Protein AF-A0A087TWA7-F1 (afdb_monomer)

Foldseek 3Di:
DDDDDPDPVDDDDPPDDDDDDDDEDDPDPDDADDDDDPSHDDDDDDDDDDDPPDDDDPDDDDDDPDPPVDDLVPDPSNPDDDPDDPVVSHDPPD

InterPro domains:
  IPR008977 PHM/PNGase F domain superfamily [SSF49742] (1-80)
  IPR014784 Copper type II, ascorbate-dependent monooxygenase-like, C-terminal [G3DSA:2.60.120.230] (1-80)
  IPR024548 Copper type II ascorbate-dependent monooxygenase, C-terminal [PF03712] (1-74)

Radius of gyration: 16.35 Å; Cα contacts (8 Å, |Δi|>4): 38; chains: 1; bounding box: 44×31×39 Å

Solvent-accessible surface area (backbone atoms only — not comparable to full-atom values): 7234 Å² total; per-residue (Å²): 135,90,77,83,69,89,65,82,84,72,77,89,60,93,90,67,83,89,82,87,84,80,65,82,65,85,87,61,100,61,92,71,50,82,51,94,51,94,80,33,42,81,87,82,87,88,81,89,84,85,67,85,76,89,68,72,78,86,78,86,78,86,85,76,84,37,76,95,84,39,58,66,92,73,38,92,82,57,88,77,76,79,88,74,74,65,64,65,74,46,47,94,70,134

Sequence (94 aa):
MFYPVENKDLTIEYGDILAARCTMFNFRDRDTFIGPTGDDEMCNFYMMYYVDGDRSMSEKYCFSDGPSNYYWEMDPIINYVPSSIEKSASSLED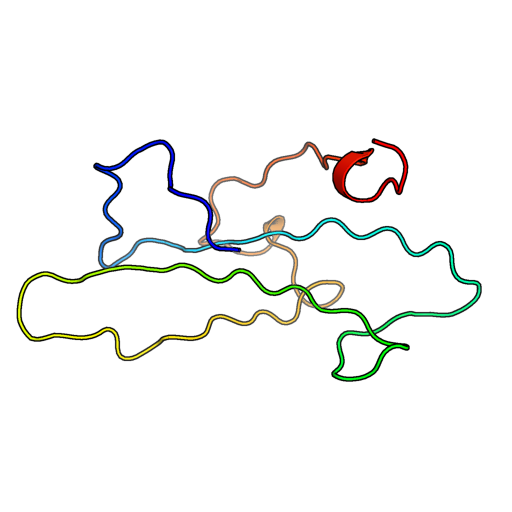

Organism: Stegodyphus mimosarum (NCBI:txid407821)

Secondary structure (DSSP, 8-state):
-PPPPS-TT----TT------------SSS---BSSSTTSB----------SSS---S--------TTT--GGG-TT---------GGGG-S--

Structure (mmCIF, N/CA/C/O backbone):
data_AF-A0A087TWA7-F1
#
_entry.id   AF-A0A087TWA7-F1
#
loop_
_atom_site.group_PDB
_atom_site.id
_atom_site.type_symbol
_atom_site.label_atom_id
_atom_site.label_alt_id
_atom_site.label_comp_id
_atom_site.label_asym_id
_atom_site.label_entity_id
_atom_site.label_seq_id
_atom_site.pdbx_PDB_ins_code
_atom_site.Cartn_x
_atom_site.Cartn_y
_atom_site.Cartn_z
_atom_site.occupancy
_atom_site.B_iso_or_equiv
_atom_site.auth_seq_id
_atom_site.auth_comp_id
_atom_site.auth_asym_id
_atom_site.auth_atom_id
_atom_site.pdbx_PDB_model_num
ATOM 1 N N . MET A 1 1 ? 3.324 -13.581 5.745 1.00 83.75 1 MET A N 1
ATOM 2 C CA . MET A 1 1 ? 3.041 -13.689 7.195 1.00 83.75 1 MET A CA 1
ATOM 3 C C . MET A 1 1 ? 2.314 -12.424 7.608 1.00 83.75 1 MET A C 1
ATOM 5 O O . MET A 1 1 ? 2.691 -11.373 7.109 1.00 83.75 1 MET A O 1
ATOM 9 N N . PHE A 1 2 ? 1.279 -12.505 8.444 1.00 92.25 2 PHE A N 1
ATOM 10 C CA . PHE A 1 2 ? 0.643 -11.298 8.982 1.00 92.25 2 PHE A CA 1
ATOM 11 C C . PHE A 1 2 ? 1.433 -10.805 10.191 1.00 92.25 2 PHE A C 1
ATOM 13 O O . PHE A 1 2 ? 1.709 -11.584 11.104 1.00 92.25 2 PHE A O 1
ATOM 20 N N . TYR A 1 3 ? 1.790 -9.525 10.181 1.00 94.19 3 TYR A N 1
ATOM 21 C CA . TYR A 1 3 ? 2.426 -8.859 11.311 1.00 94.19 3 TYR A CA 1
ATOM 22 C C . TYR A 1 3 ? 1.356 -8.123 12.121 1.00 94.19 3 TYR A C 1
ATOM 24 O O . TYR A 1 3 ? 0.451 -7.534 11.524 1.00 94.19 3 TYR A O 1
ATOM 32 N N . PRO A 1 4 ? 1.408 -8.176 13.463 1.00 94.50 4 PRO A N 1
ATOM 33 C CA . PRO A 1 4 ? 0.471 -7.427 14.283 1.00 94.50 4 PRO A CA 1
ATOM 34 C C . PRO A 1 4 ? 0.721 -5.926 14.123 1.00 94.50 4 PRO A C 1
ATOM 36 O O . PRO A 1 4 ? 1.865 -5.488 14.010 1.00 94.50 4 PRO A O 1
ATOM 39 N N . VAL A 1 5 ? -0.354 -5.143 14.161 1.00 94.44 5 VAL A N 1
ATOM 40 C CA . VAL A 1 5 ? -0.251 -3.686 14.261 1.00 94.44 5 VAL A CA 1
ATOM 41 C C . VAL A 1 5 ? 0.330 -3.293 15.620 1.00 94.44 5 VAL A C 1
ATOM 43 O O . VAL A 1 5 ? 0.049 -3.936 16.635 1.00 94.44 5 VAL A O 1
ATOM 46 N N . GLU A 1 6 ? 1.143 -2.238 15.640 1.00 95.25 6 GLU A N 1
ATOM 47 C CA . GLU A 1 6 ? 1.743 -1.718 16.872 1.00 95.25 6 GLU A CA 1
ATOM 48 C C . GLU A 1 6 ? 0.678 -1.085 17.779 1.00 95.25 6 GLU A C 1
ATOM 50 O O . GLU A 1 6 ? 0.572 -1.427 18.958 1.00 95.25 6 GLU A O 1
ATOM 55 N N . ASN A 1 7 ? -0.165 -0.219 17.208 1.00 94.56 7 ASN A N 1
ATOM 56 C CA . ASN A 1 7 ? -1.302 0.367 17.904 1.00 94.56 7 ASN A CA 1
ATOM 57 C C . ASN A 1 7 ? -2.544 -0.523 17.753 1.00 94.56 7 ASN A C 1
ATOM 59 O O . ASN A 1 7 ? -3.147 -0.582 16.682 1.00 94.56 7 ASN A O 1
ATOM 63 N N . LYS A 1 8 ? -2.935 -1.195 18.838 1.00 90.75 8 LYS A N 1
ATOM 64 C CA . LYS A 1 8 ? -4.109 -2.082 18.872 1.00 90.75 8 LYS A CA 1
ATOM 65 C C . LYS A 1 8 ? -5.439 -1.348 1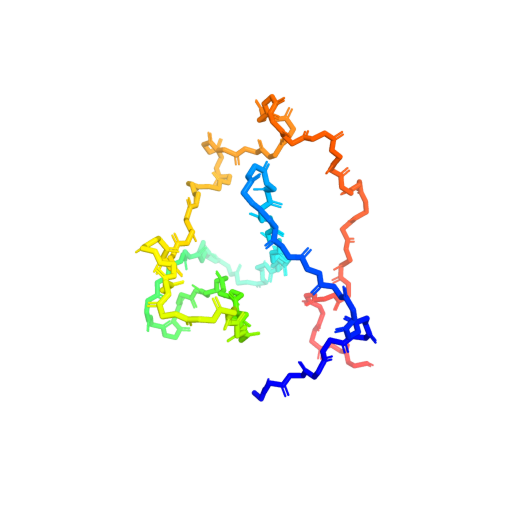9.021 1.00 90.75 8 LYS A C 1
ATOM 67 O O . LYS A 1 8 ? -6.470 -1.955 18.761 1.00 90.75 8 LYS A O 1
ATOM 72 N N . ASP A 1 9 ? -5.401 -0.076 19.400 1.00 93.12 9 ASP A N 1
ATOM 73 C CA . ASP A 1 9 ? -6.584 0.775 19.535 1.00 93.12 9 ASP A CA 1
ATOM 74 C C . ASP A 1 9 ? -6.880 1.539 18.228 1.00 93.12 9 ASP A C 1
ATOM 76 O O . ASP A 1 9 ? -7.785 2.374 18.174 1.00 93.12 9 ASP A O 1
ATOM 80 N N . LEU A 1 10 ? -6.110 1.277 17.160 1.00 94.62 10 LEU A N 1
ATOM 81 C CA . LEU A 1 10 ? -6.328 1.869 15.845 1.00 94.62 10 LEU A CA 1
ATOM 82 C C . LEU A 1 10 ? -7.703 1.459 15.306 1.00 94.62 10 LEU A C 1
ATOM 84 O O . LEU A 1 10 ? -7.957 0.284 15.046 1.00 94.62 10 LEU A O 1
ATOM 88 N N . THR A 1 11 ? -8.551 2.457 15.085 1.00 93.94 11 THR A N 1
ATOM 89 C CA . THR A 1 11 ? -9.874 2.306 14.477 1.00 93.94 11 THR A CA 1
ATOM 90 C C . THR A 1 11 ? -9.897 3.086 13.169 1.00 93.94 11 THR A C 1
ATOM 92 O O . THR A 1 11 ? -9.341 4.180 13.103 1.00 93.94 11 THR A O 1
ATOM 95 N N . ILE A 1 12 ? -10.499 2.501 12.134 1.00 91.56 12 ILE A N 1
ATOM 96 C CA . ILE A 1 12 ? -10.730 3.146 10.838 1.00 91.56 12 ILE A CA 1
ATOM 97 C C . ILE A 1 12 ? -12.233 3.366 10.716 1.00 91.56 12 ILE A C 1
ATOM 99 O O . ILE A 1 12 ? -13.013 2.415 10.833 1.00 91.56 12 ILE A O 1
ATOM 103 N N . GLU A 1 13 ? -12.633 4.608 10.484 1.00 91.19 13 GLU A N 1
ATOM 104 C CA . GLU A 1 13 ? -14.027 5.032 10.450 1.00 91.19 13 GLU A CA 1
ATOM 105 C C . GLU A 1 13 ? -14.448 5.520 9.060 1.00 91.19 13 GLU A C 1
ATOM 107 O O . GLU A 1 13 ? -13.659 5.685 8.127 1.00 91.19 13 GLU A O 1
ATOM 112 N N . TYR A 1 14 ? -15.753 5.736 8.894 1.00 88.69 14 TYR A N 1
ATOM 113 C CA . TYR A 1 14 ? -16.279 6.278 7.651 1.00 88.69 14 TYR A CA 1
ATOM 114 C C . TYR A 1 14 ? -15.771 7.708 7.424 1.00 88.69 14 TYR A C 1
ATOM 116 O O . TYR A 1 14 ? -15.995 8.591 8.250 1.00 88.69 14 TYR A O 1
ATOM 124 N N . GLY A 1 15 ? -15.173 7.941 6.257 1.00 87.88 15 GLY A N 1
ATOM 125 C CA . GLY A 1 15 ? -14.568 9.222 5.888 1.00 87.88 15 GLY A CA 1
ATOM 126 C C . GLY A 1 15 ? -13.042 9.220 5.972 1.00 87.88 15 GLY A C 1
ATOM 127 O O . GLY A 1 15 ? -12.424 10.126 5.414 1.00 87.88 15 GLY A O 1
ATOM 128 N N . ASP A 1 16 ? -12.442 8.196 6.585 1.00 90.50 16 ASP A N 1
ATOM 129 C CA . ASP A 1 16 ? -10.995 8.004 6.564 1.00 90.50 16 ASP A CA 1
ATOM 130 C C . ASP A 1 16 ? -10.490 7.615 5.170 1.00 90.50 16 ASP A C 1
ATOM 132 O O . ASP A 1 16 ? -11.204 7.036 4.345 1.00 90.50 16 ASP A O 1
ATOM 136 N N . ILE A 1 17 ? -9.212 7.907 4.928 1.00 88.75 17 ILE A N 1
ATOM 137 C CA . ILE A 1 17 ? -8.514 7.587 3.683 1.00 88.75 17 ILE A CA 1
ATOM 138 C C . ILE A 1 17 ? -7.453 6.542 3.986 1.00 88.75 17 ILE A C 1
ATOM 140 O O . ILE A 1 17 ? -6.550 6.766 4.793 1.00 88.75 17 ILE A O 1
ATOM 144 N N . LEU A 1 18 ? -7.534 5.415 3.288 1.00 89.38 18 LEU A N 1
ATOM 145 C CA . LEU A 1 18 ? -6.516 4.378 3.337 1.00 89.38 18 LEU A CA 1
ATOM 146 C C . LEU A 1 18 ? -5.569 4.542 2.155 1.00 89.38 18 LEU A C 1
ATOM 148 O O . LEU A 1 18 ? -5.977 4.428 1.001 1.00 89.38 18 LEU A O 1
ATOM 152 N N . ALA A 1 19 ? -4.297 4.783 2.456 1.00 89.19 19 ALA A N 1
ATOM 153 C CA . ALA A 1 19 ? -3.242 4.937 1.468 1.00 89.19 19 ALA A CA 1
ATOM 154 C C . ALA A 1 19 ? -2.081 3.993 1.796 1.00 89.19 19 ALA A C 1
ATOM 156 O O . ALA A 1 19 ? -1.631 3.914 2.939 1.00 89.19 19 ALA A O 1
ATOM 157 N N . ALA A 1 20 ? -1.583 3.283 0.784 1.00 89.62 20 ALA A N 1
ATOM 158 C CA . ALA A 1 20 ? -0.429 2.398 0.898 1.00 89.62 20 ALA A CA 1
ATOM 159 C C . ALA A 1 20 ? 0.560 2.684 -0.235 1.00 89.62 20 ALA A C 1
ATOM 161 O O . ALA A 1 20 ? 0.161 2.893 -1.379 1.00 89.62 20 ALA A O 1
ATOM 162 N N . ARG A 1 21 ? 1.856 2.688 0.088 1.00 86.06 21 ARG A N 1
ATOM 163 C CA . ARG A 1 21 ? 2.945 2.965 -0.856 1.00 86.06 21 ARG A CA 1
ATOM 164 C C . ARG A 1 21 ? 3.926 1.805 -0.858 1.00 86.06 21 ARG A C 1
ATOM 166 O O . ARG A 1 21 ? 4.465 1.473 0.193 1.00 86.06 21 ARG A O 1
ATOM 173 N N . CYS A 1 22 ? 4.214 1.263 -2.035 1.00 86.38 22 CYS A N 1
ATOM 174 C CA . CYS A 1 22 ? 5.370 0.398 -2.236 1.00 86.38 22 CYS A CA 1
ATOM 175 C C . CYS A 1 22 ? 6.506 1.206 -2.863 1.00 86.38 22 CYS A C 1
ATOM 177 O O . CYS A 1 22 ? 6.290 1.937 -3.830 1.00 86.38 22 CYS A O 1
ATOM 179 N N . THR A 1 23 ? 7.715 1.054 -2.332 1.00 84.19 23 THR A N 1
ATOM 180 C CA . THR A 1 23 ? 8.931 1.569 -2.965 1.00 84.19 23 THR A CA 1
ATOM 181 C C . THR A 1 23 ? 9.575 0.425 -3.733 1.00 84.19 23 THR A C 1
ATOM 183 O O . THR A 1 23 ? 9.894 -0.602 -3.140 1.00 84.19 23 THR A O 1
ATOM 186 N N . MET A 1 24 ? 9.761 0.602 -5.040 1.00 82.62 24 MET A N 1
ATOM 187 C CA . MET A 1 24 ? 10.359 -0.403 -5.920 1.00 82.62 24 MET A CA 1
ATOM 188 C C . MET A 1 24 ? 11.626 0.157 -6.571 1.00 82.62 24 MET A C 1
ATOM 190 O O . MET A 1 24 ? 11.665 1.328 -6.956 1.00 82.62 24 MET A O 1
ATOM 194 N N . PHE A 1 25 ? 12.643 -0.689 -6.746 1.00 83.62 25 PHE A N 1
ATOM 195 C CA . PHE A 1 25 ? 13.849 -0.372 -7.509 1.00 83.62 25 PHE A CA 1
ATOM 196 C C . PHE A 1 25 ? 14.033 -1.394 -8.629 1.00 83.62 25 PHE A C 1
ATOM 198 O O . PHE A 1 25 ? 14.298 -2.568 -8.376 1.00 83.62 25 PHE A O 1
ATOM 205 N N . ASN A 1 26 ? 13.896 -0.946 -9.877 1.00 85.31 26 ASN A N 1
ATOM 206 C CA . ASN A 1 26 ? 14.110 -1.803 -11.034 1.00 85.31 26 ASN A CA 1
ATOM 207 C C . ASN A 1 26 ? 15.600 -1.818 -11.411 1.00 85.31 26 ASN A C 1
ATOM 209 O O . ASN A 1 26 ? 16.119 -0.844 -11.950 1.00 85.31 26 ASN A O 1
ATOM 213 N N . PHE A 1 27 ? 16.276 -2.931 -11.129 1.00 85.50 27 PHE A N 1
ATOM 214 C CA . PHE A 1 27 ? 17.671 -3.176 -11.517 1.00 85.50 27 PHE A CA 1
ATOM 215 C C . PHE A 1 27 ? 17.808 -3.926 -12.853 1.00 85.50 27 PHE A C 1
ATOM 217 O O . PHE A 1 27 ? 18.922 -4.246 -13.269 1.00 85.50 27 PHE A O 1
ATOM 224 N N . ARG A 1 28 ? 16.688 -4.266 -13.504 1.00 86.62 28 ARG A N 1
ATOM 225 C CA . ARG A 1 28 ? 16.667 -4.985 -14.781 1.00 86.62 28 ARG A CA 1
ATOM 226 C C . ARG A 1 28 ? 16.906 -4.008 -15.936 1.00 86.62 28 ARG A C 1
ATOM 228 O O . ARG A 1 28 ? 16.666 -2.811 -15.823 1.00 86.62 28 ARG A O 1
ATOM 235 N N . ASP A 1 29 ? 17.332 -4.535 -17.076 1.00 94.44 29 ASP A N 1
ATOM 236 C CA . ASP A 1 29 ? 17.547 -3.796 -18.329 1.00 94.44 29 ASP A CA 1
ATOM 237 C C . ASP A 1 29 ? 16.265 -3.624 -19.167 1.00 94.44 29 ASP A C 1
ATOM 239 O O . ASP A 1 29 ? 16.316 -3.256 -20.341 1.00 94.44 29 ASP A O 1
ATOM 243 N N . ARG A 1 30 ? 15.106 -3.887 -18.558 1.00 93.50 30 ARG A N 1
ATOM 244 C CA . ARG A 1 30 ? 13.781 -3.787 -19.167 1.00 93.50 30 ARG A CA 1
ATOM 245 C C . ARG A 1 30 ? 12.792 -3.149 -18.202 1.00 93.50 30 ARG A C 1
ATOM 247 O O . ARG A 1 30 ? 12.965 -3.233 -16.983 1.00 93.50 30 ARG A O 1
ATOM 254 N N . ASP A 1 31 ? 11.711 -2.612 -18.747 1.00 91.62 31 ASP A N 1
ATOM 255 C CA . ASP A 1 31 ? 10.575 -2.172 -17.944 1.00 91.62 31 ASP A CA 1
ATOM 256 C C . ASP A 1 31 ? 9.928 -3.368 -17.228 1.00 91.62 31 ASP A C 1
ATOM 258 O O . ASP A 1 31 ? 9.803 -4.461 -17.787 1.00 91.62 31 ASP A O 1
ATOM 262 N N . THR A 1 32 ? 9.536 -3.158 -15.971 1.00 90.44 32 THR A N 1
ATOM 263 C CA . THR A 1 32 ? 8.791 -4.132 -15.164 1.00 90.44 32 THR A CA 1
ATOM 264 C C . THR A 1 32 ? 7.424 -3.540 -14.857 1.00 90.44 32 THR A C 1
ATOM 266 O O . THR A 1 32 ? 7.330 -2.400 -14.401 1.00 90.44 32 THR A O 1
ATOM 269 N N . PHE A 1 33 ? 6.372 -4.307 -15.126 1.00 90.38 33 PHE A N 1
ATOM 270 C CA . PHE A 1 33 ? 4.984 -3.882 -14.971 1.00 90.38 33 PHE A CA 1
ATOM 271 C C . PHE A 1 33 ? 4.319 -4.624 -13.813 1.00 90.38 33 PHE A C 1
ATOM 273 O O . PHE A 1 33 ? 4.844 -5.621 -13.319 1.00 90.38 33 PHE A O 1
ATOM 280 N N . ILE A 1 34 ? 3.152 -4.141 -13.386 1.00 90.25 34 ILE A N 1
ATOM 281 C CA . ILE A 1 34 ? 2.310 -4.884 -12.449 1.00 90.25 34 ILE A CA 1
ATOM 282 C C . ILE A 1 34 ? 1.637 -6.044 -13.183 1.00 90.25 34 ILE A C 1
ATOM 284 O O . ILE A 1 34 ? 0.998 -5.834 -14.215 1.00 90.25 34 ILE A O 1
ATOM 288 N N . GLY A 1 35 ? 1.740 -7.255 -12.637 1.00 92.12 35 GLY A N 1
ATOM 289 C CA . GLY A 1 35 ? 1.200 -8.447 -13.285 1.00 92.12 35 GLY A CA 1
ATOM 290 C C . GLY A 1 35 ? 1.351 -9.734 -12.466 1.00 92.12 35 GLY A C 1
ATOM 291 O O . GLY A 1 35 ? 1.899 -9.718 -11.365 1.00 92.12 35 GLY A O 1
ATOM 292 N N . PRO A 1 36 ? 0.792 -10.855 -12.955 1.00 94.69 36 PRO A N 1
ATOM 293 C CA . PRO A 1 36 ? 0.720 -12.112 -12.215 1.00 94.69 36 PRO A CA 1
ATOM 294 C C . PRO A 1 36 ? 1.932 -13.039 -12.397 1.00 94.69 36 PRO A C 1
ATOM 296 O O . PRO A 1 36 ? 1.953 -14.113 -11.793 1.00 94.69 36 PRO A O 1
ATOM 299 N N . THR A 1 37 ? 2.892 -12.704 -13.263 1.00 94.50 37 THR A N 1
ATOM 300 C CA . THR A 1 37 ? 4.013 -13.594 -13.606 1.00 94.50 37 THR A CA 1
ATOM 301 C C . THR A 1 37 ? 5.273 -13.279 -12.799 1.00 94.50 37 THR A C 1
ATOM 303 O O . THR A 1 37 ? 5.369 -12.241 -12.158 1.00 94.50 37 THR A O 1
ATOM 306 N N . GLY A 1 38 ? 6.274 -14.166 -12.847 1.00 90.25 38 GLY A N 1
ATOM 307 C CA . GLY A 1 38 ? 7.579 -13.906 -12.219 1.00 90.25 38 GLY A CA 1
ATOM 308 C C . GLY A 1 38 ? 8.413 -12.821 -12.919 1.00 90.25 38 GLY A C 1
ATOM 309 O O . GLY A 1 38 ? 9.421 -12.372 -12.372 1.00 90.25 38 GLY A O 1
ATOM 310 N N . ASP A 1 39 ? 8.007 -12.406 -14.121 1.00 91.31 39 ASP A N 1
ATOM 311 C CA . ASP A 1 39 ? 8.620 -11.289 -14.839 1.00 91.31 39 ASP A CA 1
ATOM 312 C C . ASP A 1 39 ? 7.991 -9.937 -14.484 1.00 91.31 39 ASP A C 1
ATOM 314 O O . ASP A 1 39 ? 8.591 -8.904 -14.800 1.00 91.31 39 ASP A O 1
ATOM 318 N N . ASP A 1 40 ? 6.854 -9.956 -13.788 1.00 93.00 40 ASP A N 1
ATOM 319 C CA . ASP A 1 40 ? 6.114 -8.794 -13.310 1.00 93.00 40 ASP A CA 1
ATOM 320 C C . ASP A 1 40 ? 6.403 -8.523 -11.825 1.00 93.00 40 ASP A C 1
ATOM 322 O O . ASP A 1 40 ? 7.049 -9.320 -11.144 1.00 93.00 40 ASP A O 1
ATOM 326 N N . GLU A 1 41 ? 5.898 -7.401 -11.316 1.00 91.38 41 GLU A N 1
ATOM 327 C CA . GLU A 1 41 ? 5.938 -7.049 -9.895 1.00 91.38 41 GLU A CA 1
ATOM 328 C C . GLU A 1 41 ? 4.517 -6.930 -9.318 1.00 91.38 41 GLU A C 1
ATOM 330 O O . GLU A 1 41 ? 3.531 -6.782 -10.046 1.00 91.38 41 GLU A O 1
ATOM 335 N N . MET A 1 42 ? 4.387 -6.966 -7.991 1.00 91.00 42 MET A N 1
ATOM 336 C CA . MET A 1 42 ? 3.113 -6.727 -7.310 1.00 91.00 42 MET A CA 1
ATOM 337 C C . MET A 1 42 ? 3.284 -5.743 -6.153 1.00 91.00 42 MET A C 1
ATOM 339 O O . MET A 1 42 ? 4.125 -5.935 -5.282 1.00 91.00 42 MET A O 1
ATOM 343 N N . CYS A 1 43 ? 2.417 -4.733 -6.077 1.00 90.06 43 CYS A N 1
ATOM 344 C CA . CYS A 1 43 ? 2.283 -3.883 -4.895 1.00 90.06 43 CYS A CA 1
ATOM 345 C C . CYS A 1 43 ? 0.953 -4.190 -4.203 1.00 90.06 43 CYS A C 1
ATOM 347 O O . CYS A 1 43 ? -0.079 -3.621 -4.547 1.00 90.06 43 CYS A O 1
ATOM 349 N N . ASN A 1 44 ? 0.977 -5.120 -3.247 1.00 92.00 44 ASN A N 1
ATOM 350 C CA . ASN A 1 44 ? -0.205 -5.519 -2.488 1.00 92.00 44 ASN A CA 1
ATOM 351 C C . ASN A 1 44 ? 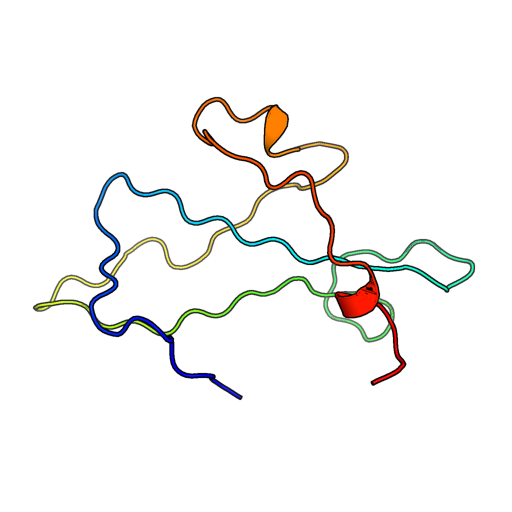-0.003 -5.227 -1.002 1.00 92.00 44 ASN A C 1
ATOM 353 O O . ASN A 1 44 ? 0.962 -5.696 -0.400 1.00 92.00 44 ASN A O 1
ATOM 357 N N . PHE A 1 45 ? -0.957 -4.525 -0.395 1.00 92.88 45 PHE A N 1
ATOM 358 C CA . PHE A 1 45 ? -1.015 -4.335 1.049 1.00 92.88 45 PHE A CA 1
ATOM 359 C C . PHE A 1 45 ? -2.261 -5.022 1.607 1.00 92.88 45 PHE A C 1
ATOM 361 O O . PHE A 1 45 ? -3.388 -4.621 1.323 1.00 92.88 45 PHE A O 1
ATOM 368 N N . TYR A 1 46 ? -2.054 -6.085 2.385 1.00 93.44 46 TYR A N 1
ATOM 369 C CA . TYR A 1 46 ? -3.137 -6.858 2.988 1.00 93.44 46 TYR A CA 1
ATOM 370 C C . TYR A 1 46 ? -3.340 -6.432 4.437 1.00 93.44 46 TYR A C 1
ATOM 372 O O . TYR A 1 46 ? -2.478 -6.661 5.284 1.00 93.44 46 TYR A O 1
ATOM 380 N N . MET A 1 47 ? -4.512 -5.876 4.729 1.00 92.06 47 MET A N 1
ATOM 381 C CA . MET A 1 47 ? -4.912 -5.511 6.082 1.00 92.06 47 MET A CA 1
ATOM 382 C C . MET A 1 47 ? -5.965 -6.487 6.599 1.00 92.06 47 MET A C 1
ATOM 384 O O . MET A 1 47 ? -7.017 -6.677 5.989 1.00 92.06 47 MET A O 1
ATOM 388 N N . MET A 1 48 ? -5.677 -7.105 7.740 1.00 92.00 48 MET A N 1
ATOM 389 C CA . MET A 1 48 ? -6.646 -7.913 8.470 1.00 92.00 48 MET A CA 1
ATOM 390 C C . MET A 1 48 ? -7.368 -7.020 9.477 1.00 92.00 48 MET A C 1
ATOM 392 O O . MET A 1 48 ? -6.715 -6.297 10.225 1.00 92.00 48 MET A O 1
ATOM 396 N N . TYR A 1 49 ? -8.697 -7.075 9.499 1.00 91.50 49 TYR A N 1
ATOM 397 C CA . TYR A 1 49 ? -9.525 -6.256 10.382 1.00 91.50 49 TYR A CA 1
ATOM 398 C C . TYR A 1 49 ? -10.695 -7.065 10.946 1.00 91.50 49 TYR A C 1
ATOM 400 O O . TYR A 1 49 ? -11.039 -8.134 10.436 1.00 91.50 49 TYR A O 1
ATOM 408 N N . TYR A 1 50 ? -11.315 -6.526 11.992 1.00 91.31 50 TYR A N 1
ATOM 409 C CA . TYR A 1 50 ? -12.622 -6.947 12.483 1.00 91.31 50 TYR A CA 1
ATOM 410 C C . TYR A 1 50 ? -13.574 -5.747 12.466 1.00 91.31 50 TYR A C 1
ATOM 412 O O . TYR A 1 50 ? -13.139 -4.606 12.328 1.00 91.31 50 TYR A O 1
ATOM 420 N N . VAL A 1 51 ? -14.872 -6.013 12.569 1.00 90.75 51 VAL A N 1
ATOM 421 C CA . VAL A 1 51 ? -15.914 -4.985 12.675 1.00 90.75 51 VAL A CA 1
ATOM 422 C C . VAL A 1 51 ? -16.816 -5.308 13.854 1.00 90.75 51 VAL A C 1
ATOM 424 O O . VAL A 1 51 ? -16.989 -6.481 14.194 1.00 90.75 51 VAL A O 1
ATOM 427 N N . ASP A 1 52 ? -17.410 -4.281 14.451 1.00 89.06 52 ASP A N 1
ATOM 428 C CA . ASP A 1 52 ? -18.431 -4.466 15.475 1.00 89.06 52 ASP A CA 1
ATOM 429 C C . ASP A 1 52 ? -19.795 -4.762 14.830 1.00 89.06 52 ASP A C 1
ATOM 431 O O . ASP A 1 52 ? -20.311 -4.001 14.006 1.00 89.06 52 ASP A O 1
ATOM 435 N N . GLY A 1 53 ? -20.405 -5.879 15.231 1.00 88.62 53 GLY A N 1
ATOM 436 C CA . GLY A 1 53 ? -21.698 -6.336 14.719 1.00 88.62 53 GLY A CA 1
ATOM 437 C C . GLY A 1 53 ? -21.631 -6.981 13.329 1.00 88.62 53 GLY A C 1
ATOM 438 O O . GLY A 1 53 ? -20.592 -7.466 12.891 1.00 88.62 53 GLY A O 1
ATOM 439 N N . ASP A 1 54 ? -22.768 -6.998 12.629 1.00 84.81 54 ASP A N 1
ATOM 440 C CA . ASP A 1 54 ? -22.949 -7.826 11.421 1.00 84.81 54 ASP A CA 1
ATOM 441 C C . ASP A 1 54 ? -22.685 -7.081 10.099 1.00 84.81 54 ASP A C 1
ATOM 443 O O . ASP A 1 54 ? -22.896 -7.618 9.008 1.00 84.81 54 ASP A O 1
ATOM 447 N N . ARG A 1 55 ? -22.262 -5.814 10.160 1.00 82.06 55 ARG A N 1
ATOM 448 C CA . ARG A 1 55 ? -22.050 -4.986 8.964 1.00 82.06 55 ARG A CA 1
ATOM 449 C C . ARG A 1 55 ? -20.612 -5.097 8.480 1.00 82.06 55 ARG A C 1
ATOM 451 O O . ARG A 1 55 ? -19.745 -4.338 8.895 1.00 82.06 55 ARG A O 1
ATOM 458 N N . SER A 1 56 ? -20.372 -6.019 7.553 1.00 81.88 56 SER A N 1
ATOM 459 C CA . SER A 1 56 ? -19.091 -6.096 6.849 1.00 81.88 56 SER A CA 1
ATOM 460 C C . SER A 1 56 ? -18.931 -4.969 5.827 1.00 81.88 56 SER A C 1
ATOM 462 O O . SER A 1 56 ? -19.904 -4.572 5.183 1.00 81.88 56 SER A O 1
ATOM 464 N N . MET A 1 57 ? -17.693 -4.535 5.603 1.00 81.94 57 MET A N 1
ATOM 465 C CA . MET A 1 57 ? -17.349 -3.566 4.563 1.00 81.94 57 MET A CA 1
ATOM 466 C C . MET A 1 57 ? -17.705 -4.103 3.166 1.00 81.94 57 MET A C 1
ATOM 468 O O . MET A 1 57 ? -17.382 -5.249 2.834 1.00 81.94 57 MET A O 1
ATOM 472 N N . SER A 1 58 ? -18.389 -3.286 2.358 1.00 82.62 58 SER A N 1
ATOM 473 C CA . SER A 1 58 ? -18.767 -3.641 0.985 1.00 82.62 58 SER A CA 1
ATOM 474 C C . SER A 1 58 ? -17.600 -3.502 0.012 1.00 82.62 58 SER A C 1
ATOM 476 O O . SER A 1 58 ? -17.425 -4.367 -0.841 1.00 82.62 58 SER A O 1
ATOM 478 N N . GLU A 1 59 ? -16.800 -2.445 0.167 1.00 83.12 59 GLU A N 1
ATOM 479 C CA . GLU A 1 59 ? -15.596 -2.219 -0.629 1.00 83.12 59 GLU A CA 1
ATOM 480 C C . GLU A 1 59 ? -14.393 -2.816 0.092 1.00 83.12 59 GLU A C 1
ATOM 482 O O . GLU A 1 59 ? -14.045 -2.383 1.183 1.00 83.12 59 GLU A O 1
ATOM 487 N N . LYS A 1 60 ? -13.786 -3.854 -0.478 1.00 84.06 60 LYS A N 1
ATOM 488 C CA . LYS A 1 60 ? -12.683 -4.593 0.165 1.00 84.06 60 LYS A CA 1
ATOM 489 C C . LYS A 1 60 ? -11.362 -4.416 -0.563 1.00 84.06 60 LYS A C 1
ATOM 491 O O . LYS A 1 60 ? -10.338 -4.867 -0.053 1.00 84.06 60 LYS A O 1
ATOM 496 N N . TYR A 1 61 ? -11.387 -3.788 -1.735 1.00 89.44 61 TYR A N 1
ATOM 497 C CA . TYR A 1 61 ? -10.223 -3.622 -2.582 1.00 89.44 61 TYR A CA 1
ATOM 498 C C . TYR A 1 61 ? -10.042 -2.146 -2.914 1.00 89.44 61 TYR A C 1
ATOM 500 O O . TYR A 1 61 ? -10.990 -1.436 -3.225 1.00 89.44 61 TYR A O 1
ATOM 508 N N . CYS A 1 62 ? -8.800 -1.686 -2.852 1.00 88.94 62 CYS A N 1
ATOM 509 C CA . CYS A 1 62 ? -8.437 -0.335 -3.243 1.00 88.94 62 CYS A CA 1
ATOM 510 C C . CYS A 1 62 ? -7.362 -0.428 -4.319 1.00 88.94 62 CYS A C 1
ATOM 512 O O . CYS A 1 62 ? -6.360 -1.122 -4.138 1.00 88.94 62 CYS A O 1
ATOM 514 N N . PHE A 1 63 ? -7.586 0.265 -5.431 1.00 88.88 63 PHE A N 1
ATOM 515 C CA . PHE A 1 63 ? -6.640 0.384 -6.530 1.00 88.88 63 PHE A CA 1
ATOM 516 C C . PHE A 1 63 ? -6.551 1.849 -6.947 1.00 88.88 63 PHE A C 1
ATOM 518 O O . PHE A 1 63 ? -7.539 2.579 -6.900 1.00 88.88 63 PHE A O 1
ATOM 525 N N . SER A 1 64 ? -5.366 2.263 -7.380 1.00 85.62 64 SER A N 1
ATOM 526 C CA . SER A 1 64 ? -5.148 3.541 -8.055 1.00 85.62 64 SER A CA 1
ATOM 527 C C . SER A 1 64 ? -4.282 3.294 -9.286 1.00 85.62 64 SER A C 1
ATOM 529 O O . SER A 1 64 ? -3.515 2.330 -9.308 1.00 85.62 64 SER A O 1
ATOM 531 N N . ASP A 1 65 ? -4.395 4.158 -10.294 1.00 82.62 65 ASP A N 1
ATOM 532 C CA . ASP A 1 65 ? -3.646 4.013 -11.551 1.00 82.62 65 ASP A CA 1
ATOM 533 C C . ASP A 1 65 ? -2.126 4.158 -11.364 1.00 82.62 65 ASP A C 1
ATOM 535 O O . ASP A 1 65 ? -1.354 3.701 -12.205 1.00 82.62 65 ASP A O 1
ATOM 539 N N . GLY A 1 66 ? -1.694 4.778 -10.260 1.00 81.88 66 GLY A N 1
ATOM 540 C CA . GLY A 1 66 ? -0.291 5.055 -9.965 1.00 81.88 66 GLY A CA 1
ATOM 541 C C . GLY A 1 66 ? 0.409 5.930 -11.021 1.00 81.88 66 GLY A C 1
ATOM 542 O O . GLY A 1 66 ? -0.210 6.431 -11.967 1.00 81.88 66 GLY A O 1
ATOM 543 N N . PRO A 1 67 ? 1.723 6.159 -10.870 1.00 80.62 67 PRO A N 1
ATOM 544 C CA . PRO A 1 67 ? 2.509 6.911 -11.841 1.00 80.62 67 PRO A CA 1
ATOM 545 C C . PRO A 1 67 ? 2.498 6.266 -13.241 1.00 80.62 67 PRO A C 1
ATOM 547 O O . PRO A 1 67 ? 2.563 5.049 -13.368 1.00 80.62 67 PRO A O 1
ATOM 550 N N . SER A 1 68 ? 2.477 7.030 -14.335 1.00 83.25 68 SER A N 1
ATOM 551 C CA . SER A 1 68 ? 2.492 8.500 -14.417 1.00 83.25 68 SER A CA 1
ATOM 552 C C . SER A 1 68 ? 1.108 9.159 -14.365 1.00 83.25 68 SER A C 1
ATOM 554 O O . SER A 1 68 ? 1.020 10.377 -14.489 1.00 83.25 68 SER A O 1
ATOM 556 N N . ASN A 1 69 ? 0.030 8.382 -14.251 1.00 88.44 69 ASN A N 1
ATOM 557 C CA . ASN A 1 69 ? -1.339 8.894 -14.377 1.00 88.44 69 ASN A CA 1
ATOM 558 C C . ASN A 1 69 ? -1.879 9.486 -13.069 1.00 88.44 69 ASN A C 1
ATOM 560 O O . ASN A 1 69 ? -2.725 10.376 -13.101 1.00 88.44 69 ASN A O 1
ATOM 564 N N . TYR A 1 70 ? -1.380 9.013 -11.928 1.00 88.19 70 TYR A N 1
ATOM 565 C CA . TYR A 1 70 ? -1.802 9.435 -10.601 1.00 88.19 70 TYR A CA 1
ATOM 566 C C . TYR A 1 70 ? -0.609 9.521 -9.645 1.00 88.19 70 TYR A C 1
ATOM 568 O O . TYR A 1 70 ? 0.211 8.607 -9.547 1.00 88.19 70 TYR A O 1
ATOM 576 N N . TYR A 1 71 ? -0.549 10.627 -8.910 1.00 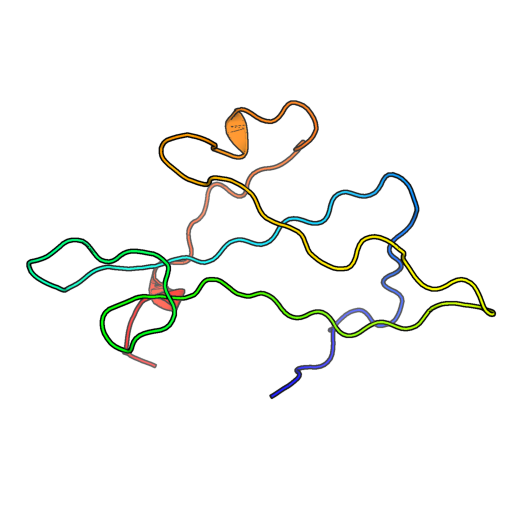87.69 71 TYR A N 1
ATOM 577 C CA . TYR A 1 71 ? 0.398 10.880 -7.830 1.00 87.69 71 TYR A CA 1
ATOM 578 C C . TYR A 1 71 ? -0.384 11.430 -6.638 1.00 87.69 71 TYR A C 1
ATOM 580 O O . TYR A 1 71 ? -1.320 12.209 -6.830 1.00 87.69 71 TYR A O 1
ATOM 588 N N . TRP A 1 72 ? -0.004 11.057 -5.416 1.00 88.94 72 TRP A N 1
ATOM 589 C CA . TRP A 1 72 ? -0.718 11.486 -4.208 1.00 88.94 72 TRP A CA 1
ATOM 590 C C . TRP A 1 72 ? -0.742 13.005 -4.037 1.00 88.94 72 TRP A C 1
ATOM 592 O O . TRP A 1 72 ? -1.714 13.549 -3.532 1.00 88.94 72 TRP A O 1
ATOM 602 N N . GLU A 1 73 ? 0.287 13.706 -4.512 1.00 88.75 73 GLU A N 1
ATOM 603 C CA . GLU A 1 73 ? 0.383 15.167 -4.476 1.00 88.75 73 GLU A CA 1
ATOM 604 C C . GLU A 1 73 ? -0.693 15.870 -5.320 1.00 88.75 73 GLU A C 1
ATOM 606 O O . GLU A 1 73 ? -0.917 17.068 -5.157 1.00 88.75 73 GLU A O 1
ATOM 611 N N . MET A 1 74 ? -1.336 15.148 -6.242 1.00 89.44 74 MET A N 1
ATOM 612 C CA . MET A 1 74 ? -2.422 15.669 -7.075 1.00 89.44 74 MET A CA 1
ATOM 613 C C . MET A 1 74 ? -3.803 15.409 -6.464 1.00 89.44 74 MET A C 1
ATOM 615 O O . MET A 1 74 ? -4.788 15.971 -6.944 1.00 89.44 74 MET A O 1
ATOM 619 N N . ASP A 1 75 ? -3.893 14.556 -5.443 1.00 89.38 75 ASP A N 1
ATOM 620 C CA . ASP A 1 75 ? -5.157 14.172 -4.831 1.00 89.38 75 ASP A CA 1
ATOM 621 C C . ASP A 1 75 ? -5.566 15.203 -3.766 1.00 89.38 75 ASP A C 1
ATOM 623 O O . ASP A 1 75 ? -4.897 15.324 -2.738 1.00 89.38 75 ASP A O 1
ATOM 627 N N . PRO A 1 76 ? -6.669 15.950 -3.964 1.00 88.56 76 PRO A N 1
ATOM 628 C CA . PRO A 1 76 ? -7.082 16.994 -3.030 1.00 88.56 76 PRO A CA 1
ATOM 629 C C . PRO A 1 76 ? -7.536 16.447 -1.671 1.00 88.56 76 PRO A C 1
ATOM 631 O O . PRO A 1 76 ? -7.728 17.230 -0.743 1.00 88.56 76 PRO A O 1
ATOM 634 N N . ILE A 1 77 ? -7.754 15.134 -1.556 1.00 88.62 77 ILE A N 1
ATOM 635 C CA . ILE A 1 77 ? -8.180 14.482 -0.320 1.00 88.62 77 ILE A CA 1
ATOM 636 C C . ILE A 1 77 ? -6.953 14.018 0.492 1.00 88.62 77 ILE A C 1
ATOM 638 O O . ILE A 1 77 ? -7.015 13.939 1.721 1.00 88.62 77 ILE A O 1
ATOM 642 N N . ILE A 1 78 ? -5.804 13.775 -0.155 1.00 87.44 78 ILE A N 1
ATOM 643 C CA . ILE A 1 78 ? -4.566 13.380 0.530 1.00 87.44 78 ILE A CA 1
ATOM 644 C C . ILE A 1 78 ? -3.859 14.620 1.092 1.00 87.44 78 ILE A C 1
ATOM 646 O O . ILE A 1 78 ? -3.153 15.350 0.404 1.00 87.44 78 ILE A O 1
ATOM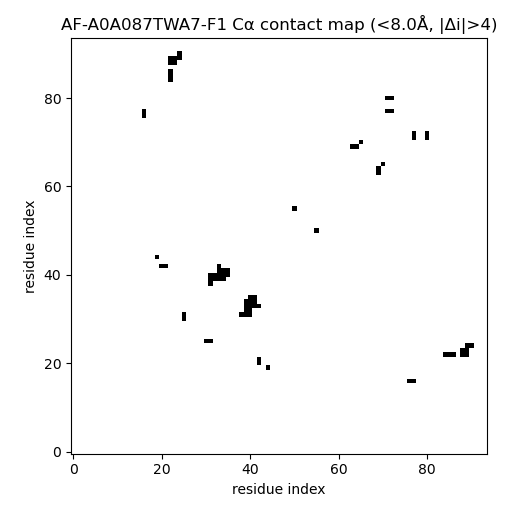 650 N N . ASN A 1 79 ? -4.007 14.829 2.400 1.00 81.81 79 ASN A N 1
ATOM 651 C CA . ASN A 1 79 ? -3.459 16.005 3.084 1.00 81.81 79 ASN A CA 1
ATOM 652 C C . ASN A 1 79 ? -1.947 15.935 3.370 1.00 81.81 79 ASN A C 1
ATOM 654 O O . ASN A 1 79 ? -1.321 16.967 3.616 1.00 81.81 79 ASN A O 1
ATOM 658 N N . TYR A 1 80 ? -1.354 14.738 3.397 1.00 85.50 80 TYR A N 1
ATOM 659 C CA . TYR A 1 80 ? 0.059 14.550 3.730 1.00 85.50 80 TYR A CA 1
ATOM 660 C C . TYR A 1 80 ? 0.690 13.451 2.878 1.00 85.50 80 TYR A C 1
ATOM 662 O O . TYR A 1 80 ? 0.273 12.295 2.929 1.00 85.50 80 TYR A O 1
ATOM 670 N N . VAL A 1 81 ? 1.744 13.814 2.146 1.00 86.19 81 VAL A N 1
ATOM 671 C CA . VAL A 1 81 ? 2.578 12.882 1.384 1.00 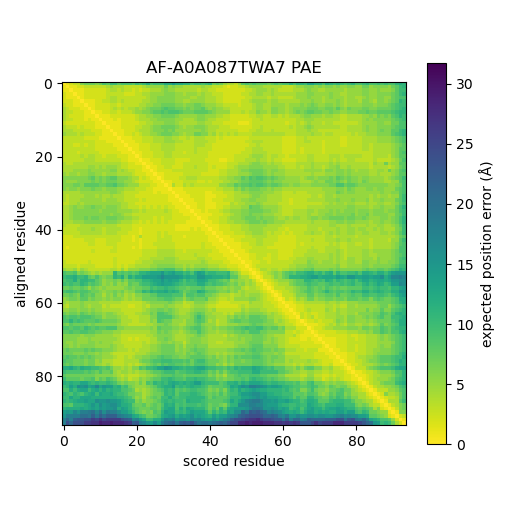86.19 81 VAL A CA 1
ATOM 672 C C . VAL A 1 81 ? 3.976 12.859 2.007 1.00 86.19 81 VAL A C 1
ATOM 674 O O . VAL A 1 81 ? 4.648 13.895 2.027 1.00 86.19 81 VAL A O 1
ATOM 677 N N . PRO A 1 82 ? 4.445 11.709 2.530 1.00 83.12 82 PRO A N 1
ATOM 678 C CA . PRO A 1 82 ? 5.793 11.603 3.074 1.00 83.12 82 PRO A CA 1
ATOM 679 C C . PRO A 1 82 ? 6.843 11.868 1.988 1.00 83.12 82 PRO A C 1
ATOM 681 O O . PRO A 1 82 ? 6.956 11.103 1.028 1.00 83.12 82 PRO A O 1
ATOM 684 N N . SER A 1 83 ? 7.647 12.920 2.166 1.00 80.94 83 SER A N 1
ATOM 685 C CA . SER A 1 83 ? 8.699 13.312 1.216 1.00 80.94 83 SER A CA 1
ATOM 686 C C . SER A 1 8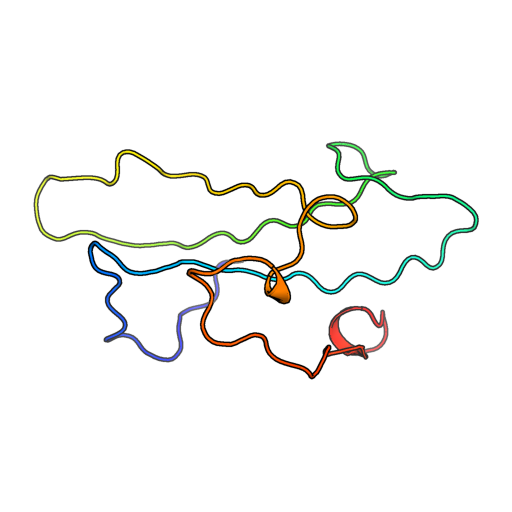3 ? 9.886 12.348 1.191 1.00 80.94 83 SER A C 1
ATOM 688 O O . SER A 1 83 ? 10.610 12.273 0.198 1.00 80.94 83 SER A O 1
ATOM 690 N N . SER A 1 84 ? 10.101 11.596 2.274 1.00 80.12 84 SER A N 1
ATOM 691 C CA . SER A 1 84 ? 11.119 10.557 2.329 1.00 80.12 84 SER A CA 1
ATOM 692 C C . SER A 1 84 ? 10.626 9.282 1.650 1.00 80.12 84 SER A C 1
ATOM 694 O O . SER A 1 84 ? 9.543 8.757 1.927 1.00 80.12 84 SER A O 1
ATOM 696 N N . ILE A 1 85 ? 11.468 8.762 0.765 1.00 75.69 85 ILE A N 1
ATOM 697 C CA . ILE A 1 85 ? 11.335 7.430 0.189 1.00 75.69 85 ILE A CA 1
ATOM 698 C C . ILE A 1 85 ? 12.401 6.567 0.859 1.00 75.69 85 ILE A C 1
ATOM 700 O O . ILE A 1 85 ? 13.593 6.868 0.764 1.00 75.69 85 ILE A O 1
ATOM 704 N N . GLU A 1 86 ? 11.973 5.519 1.556 1.00 74.44 86 GLU A N 1
ATOM 705 C CA . GLU A 1 86 ? 12.874 4.559 2.187 1.00 74.44 86 GLU A CA 1
ATOM 706 C C . GLU A 1 86 ? 13.517 3.684 1.106 1.00 74.44 86 GLU A C 1
ATOM 708 O O . GLU A 1 86 ? 12.963 2.679 0.675 1.00 74.44 86 GLU A O 1
ATOM 713 N N . LYS A 1 87 ? 14.680 4.115 0.609 1.00 70.94 87 LYS A N 1
ATOM 714 C CA . LYS A 1 87 ? 15.389 3.432 -0.484 1.00 70.94 87 LYS A CA 1
ATOM 715 C C . LYS A 1 87 ? 15.908 2.048 -0.084 1.00 70.94 87 LYS A C 1
ATOM 717 O O . LYS A 1 87 ? 16.032 1.191 -0.951 1.00 70.94 87 LYS A O 1
ATOM 722 N N . SER A 1 88 ? 16.176 1.833 1.205 1.00 72.50 88 SER A N 1
ATOM 723 C CA . SER A 1 88 ? 16.548 0.526 1.759 1.00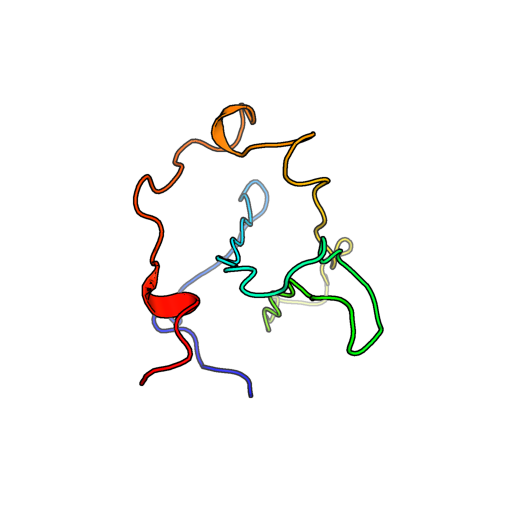 72.50 88 SER A CA 1
ATOM 724 C C . SER A 1 88 ? 15.423 -0.501 1.642 1.00 72.50 88 SER A C 1
ATOM 726 O O . SER A 1 88 ? 15.695 -1.686 1.530 1.00 72.50 88 SER A O 1
ATOM 728 N N . ALA A 1 89 ? 14.158 -0.075 1.562 1.00 67.44 89 ALA A N 1
ATOM 729 C CA . ALA A 1 89 ? 13.049 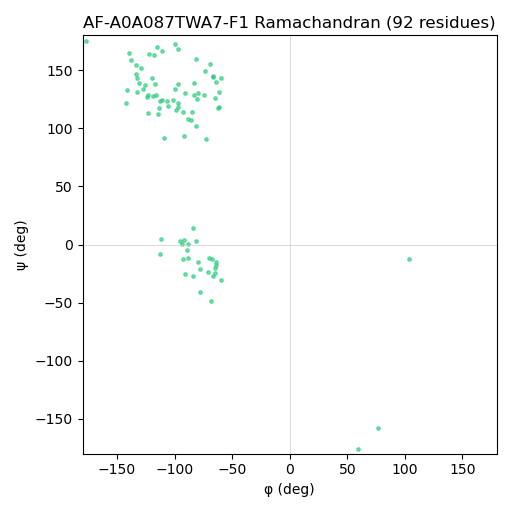-1.003 1.335 1.00 67.44 89 ALA A CA 1
ATOM 730 C C . ALA A 1 89 ? 13.131 -1.710 -0.033 1.00 67.44 89 ALA A C 1
ATOM 732 O O . ALA A 1 89 ? 12.443 -2.701 -0.256 1.00 67.44 89 ALA A O 1
ATOM 733 N N . SER A 1 90 ? 13.959 -1.202 -0.951 1.00 67.94 90 SER A N 1
ATOM 734 C CA . SER A 1 90 ? 14.225 -1.822 -2.249 1.00 67.94 90 SER A CA 1
ATOM 735 C C . SER A 1 90 ? 15.652 -2.367 -2.384 1.00 67.94 90 SER A C 1
ATOM 737 O O . SER A 1 90 ? 16.016 -2.809 -3.475 1.00 67.94 90 SER A O 1
ATOM 739 N N . SER A 1 91 ? 16.480 -2.324 -1.329 1.00 66.31 91 SER A N 1
ATOM 740 C CA . SER A 1 91 ? 17.788 -2.984 -1.343 1.00 66.31 91 SER A CA 1
ATOM 741 C C . SER A 1 91 ? 17.638 -4.463 -1.000 1.00 66.31 91 SER A C 1
ATOM 743 O O . SER A 1 91 ? 16.888 -4.832 -0.106 1.00 66.31 91 SER A O 1
ATOM 745 N N . LEU A 1 92 ? 18.379 -5.312 -1.713 1.00 61.47 92 LEU A N 1
ATOM 746 C CA . LEU A 1 92 ? 18.478 -6.752 -1.436 1.00 61.47 92 LEU A CA 1
ATOM 747 C C . LEU A 1 92 ? 19.473 -7.075 -0.306 1.00 61.47 92 LEU A C 1
ATOM 749 O O . LEU A 1 92 ? 19.749 -8.244 -0.053 1.00 61.47 92 LEU A O 1
ATOM 753 N N . GLU A 1 93 ? 20.055 -6.053 0.317 1.00 60.06 93 GLU A N 1
ATOM 754 C CA . GLU A 1 93 ? 21.002 -6.187 1.420 1.00 60.06 93 GLU A CA 1
ATOM 755 C C . GLU A 1 93 ? 20.268 -5.890 2.735 1.00 60.06 93 GLU A C 1
ATOM 757 O O . GLU A 1 93 ? 19.644 -4.832 2.852 1.00 60.06 93 GLU A O 1
ATOM 762 N N . ASP A 1 94 ? 20.325 -6.856 3.662 1.00 51.41 94 ASP A N 1
ATOM 763 C CA . ASP A 1 94 ? 19.816 -6.785 5.042 1.00 51.41 94 ASP A CA 1
ATOM 764 C C . ASP A 1 94 ? 20.638 -5.825 5.924 1.00 51.41 94 ASP A C 1
ATOM 766 O O . ASP A 1 94 ? 21.893 -5.881 5.867 1.00 51.41 94 ASP A O 1
#

pLDDT: mean 86.32, std 8.08, range [51.41, 95.25]

Mean predicted aligned error: 5.73 Å